Protein AF-A0A3N2NB18-F1 (afdb_monomer_lite)

Secondary structure (DSSP, 8-state):
------PPPHHHHHHHTTHHHHHHHHHS--HHHHHHHHTT-EETTEE-PPPHHHHHHHHHHHHHHHHHHHHHHHH--

pLDDT: mean 82.52, std 14.15, range [40.16, 96.44]

Radius of gyration: 15.01 Å; chains: 1; bounding box: 41×20×45 Å

Foldseek 3Di:
DPPDPDDQDPVRVCVVVPLQCLCCVQVVHGSVLSVQQVVQPADPNHGSHQDPVSVVSVVVSVVVVVVVVVVVVVVPD

Structure (mmCIF, N/CA/C/O backbone):
data_AF-A0A3N2NB18-F1
#
_entry.id   AF-A0A3N2NB18-F1
#
loop_
_atom_site.group_PDB
_atom_site.id
_atom_site.type_symbol
_atom_site.label_atom_id
_atom_site.label_alt_id
_atom_site.label_comp_id
_atom_site.label_asym_id
_atom_site.label_entity_id
_atom_site.label_seq_id
_atom_site.pdbx_PDB_ins_code
_atom_site.Cartn_x
_atom_site.Cartn_y
_atom_site.Cartn_z
_atom_site.occupancy
_atom_site.B_iso_or_equiv
_atom_site.auth_seq_id
_atom_site.auth_comp_id
_atom_site.auth_asym_id
_atom_site.auth_atom_id
_atom_site.pdbx_PDB_model_num
ATOM 1 N N . MET A 1 1 ? 27.804 0.290 -12.765 1.00 40.16 1 MET A N 1
ATOM 2 C CA . MET A 1 1 ? 27.605 1.171 -11.597 1.00 40.16 1 MET A CA 1
ATOM 3 C C . MET A 1 1 ? 26.199 0.901 -11.087 1.00 40.16 1 MET A C 1
ATOM 5 O O . MET A 1 1 ? 25.276 1.598 -11.469 1.00 40.16 1 MET A O 1
ATOM 9 N N . LEU A 1 2 ? 26.011 -0.183 -10.329 1.00 42.91 2 LEU A N 1
ATOM 10 C CA . LEU A 1 2 ? 24.750 -0.402 -9.622 1.00 42.91 2 LEU A CA 1
ATOM 11 C C . LEU A 1 2 ? 24.817 0.516 -8.405 1.00 42.91 2 LEU A C 1
ATOM 13 O O . LEU A 1 2 ? 25.553 0.245 -7.456 1.00 42.91 2 LEU A O 1
ATOM 17 N N . SER A 1 3 ? 24.197 1.688 -8.534 1.00 49.47 3 SER A N 1
ATOM 18 C CA . SER A 1 3 ? 24.066 2.664 -7.458 1.00 49.47 3 SER A CA 1
ATOM 19 C C . SER A 1 3 ? 23.540 1.966 -6.212 1.00 49.47 3 SER A C 1
ATOM 21 O O . SER A 1 3 ? 22.659 1.11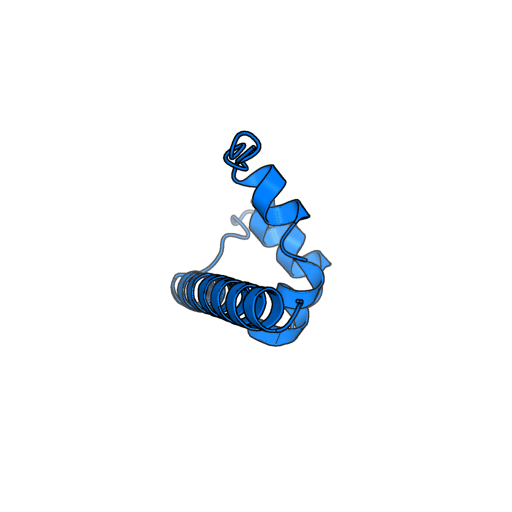3 -6.304 1.00 49.47 3 SER A O 1
ATOM 23 N N . GLN A 1 4 ? 24.116 2.312 -5.065 1.00 50.25 4 GLN A N 1
ATOM 24 C CA . GLN A 1 4 ? 23.769 1.725 -3.780 1.00 50.25 4 GLN A CA 1
ATOM 25 C C . GLN A 1 4 ? 22.253 1.684 -3.596 1.00 50.25 4 GLN A C 1
ATOM 27 O O . GLN A 1 4 ? 21.606 2.730 -3.579 1.00 50.25 4 GLN A O 1
ATOM 32 N N . ILE A 1 5 ? 21.699 0.479 -3.473 1.00 60.81 5 ILE A N 1
ATOM 33 C CA . ILE A 1 5 ? 20.300 0.296 -3.103 1.00 60.81 5 ILE A CA 1
ATOM 34 C C . ILE A 1 5 ? 20.176 0.817 -1.670 1.00 60.81 5 ILE A C 1
ATOM 36 O O . ILE A 1 5 ? 20.552 0.141 -0.712 1.0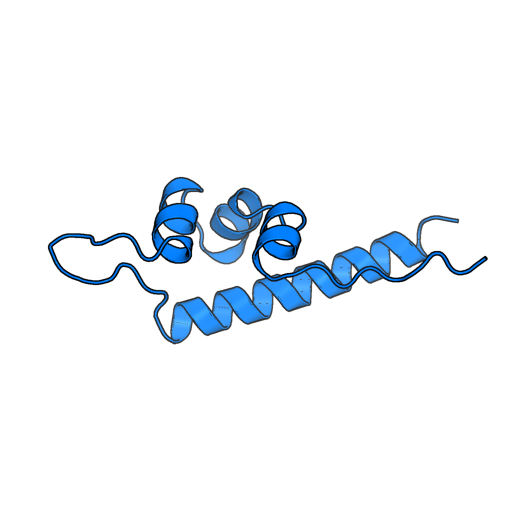0 60.81 5 ILE A O 1
ATOM 40 N N . GLN A 1 6 ? 19.720 2.059 -1.521 1.00 64.00 6 GLN A N 1
ATOM 41 C CA . GLN A 1 6 ? 19.289 2.569 -0.229 1.00 64.00 6 GLN A CA 1
ATOM 42 C C . GLN A 1 6 ? 17.948 1.921 0.086 1.00 64.00 6 GLN A C 1
ATOM 44 O O . GLN A 1 6 ? 16.950 2.159 -0.590 1.00 64.00 6 GLN A O 1
ATOM 49 N N . PHE A 1 7 ? 17.938 1.075 1.112 1.00 69.50 7 PHE A N 1
ATOM 50 C CA . PHE A 1 7 ? 16.698 0.543 1.652 1.00 69.50 7 PHE A CA 1
ATOM 51 C C . PHE A 1 7 ? 15.877 1.702 2.219 1.00 69.50 7 PHE A C 1
ATOM 53 O O . PHE A 1 7 ? 16.300 2.366 3.166 1.00 69.50 7 PHE A O 1
ATOM 60 N N . LEU A 1 8 ? 14.706 1.942 1.631 1.00 75.31 8 LEU A N 1
ATOM 61 C CA . LEU A 1 8 ? 13.740 2.890 2.170 1.00 75.31 8 LEU A CA 1
ATOM 62 C C . LEU A 1 8 ? 13.225 2.347 3.506 1.00 75.31 8 LEU A C 1
ATOM 64 O O . LEU A 1 8 ? 12.813 1.188 3.601 1.00 75.31 8 LEU A O 1
ATOM 68 N N . ASN A 1 9 ? 13.232 3.178 4.546 1.00 79.25 9 ASN A N 1
ATOM 69 C CA . ASN A 1 9 ? 12.511 2.841 5.769 1.00 79.25 9 ASN A CA 1
ATOM 70 C C . ASN A 1 9 ? 10.990 2.953 5.523 1.00 79.25 9 ASN A C 1
ATOM 72 O O . ASN A 1 9 ? 10.538 3.419 4.477 1.00 79.25 9 ASN A O 1
ATOM 76 N N . LYS A 1 10 ? 10.175 2.526 6.493 1.00 69.62 10 LYS A N 1
ATOM 77 C CA . LYS A 1 10 ? 8.707 2.535 6.367 1.00 69.62 10 LYS A CA 1
ATOM 78 C C . LYS A 1 10 ? 8.140 3.924 6.034 1.00 69.62 10 LYS A C 1
ATOM 80 O O . LYS A 1 10 ? 7.174 4.013 5.283 1.00 69.62 10 LYS A O 1
ATOM 85 N N . GLU A 1 11 ? 8.707 4.985 6.601 1.00 70.31 11 GLU A N 1
ATOM 86 C CA . GLU A 1 11 ? 8.239 6.358 6.389 1.00 70.31 11 GLU A CA 1
ATOM 87 C C . GLU A 1 11 ? 8.584 6.847 4.982 1.00 70.31 11 GLU A C 1
ATOM 89 O O . GLU A 1 11 ? 7.733 7.430 4.313 1.00 70.31 11 GLU A O 1
ATOM 94 N N . ASP A 1 12 ? 9.789 6.542 4.502 1.00 76.19 12 ASP A N 1
ATOM 95 C CA . ASP A 1 12 ? 10.226 6.866 3.145 1.00 76.19 12 ASP A CA 1
ATOM 96 C C . ASP A 1 12 ? 9.438 6.073 2.100 1.00 76.19 12 ASP A C 1
ATOM 98 O O . ASP A 1 12 ? 8.983 6.634 1.104 1.00 76.19 12 ASP A O 1
ATOM 102 N N . LEU A 1 13 ? 9.179 4.789 2.357 1.00 75.19 13 LEU A N 1
ATOM 103 C CA . LEU A 1 13 ? 8.375 3.951 1.473 1.00 75.19 13 LEU A CA 1
ATOM 104 C C . LEU A 1 13 ? 6.943 4.489 1.341 1.00 75.19 13 LEU A C 1
ATOM 106 O O . LEU A 1 13 ? 6.405 4.532 0.242 1.00 75.19 13 LEU A O 1
ATOM 110 N N . LEU A 1 14 ? 6.339 4.968 2.431 1.00 69.56 14 LEU A N 1
ATOM 111 C CA . LEU A 1 14 ? 5.009 5.591 2.402 1.00 69.56 14 LEU A CA 1
ATOM 112 C C . LEU A 1 14 ? 4.994 6.992 1.766 1.00 69.56 14 LEU A C 1
ATOM 114 O O . LEU A 1 14 ? 3.923 7.480 1.413 1.00 69.56 14 LEU A O 1
ATOM 118 N N . ARG A 1 15 ? 6.149 7.655 1.621 1.00 69.69 15 ARG A N 1
ATOM 119 C CA . ARG A 1 15 ? 6.275 8.887 0.821 1.00 69.69 15 ARG A CA 1
ATOM 120 C C . ARG A 1 15 ? 6.368 8.578 -0.668 1.00 69.69 15 ARG A C 1
ATOM 122 O O . ARG A 1 15 ? 5.809 9.321 -1.468 1.00 69.69 15 ARG A O 1
ATOM 129 N N . VAL A 1 16 ? 7.067 7.499 -1.024 1.00 76.62 16 VAL A N 1
ATOM 130 C CA . VAL A 1 16 ? 7.185 7.021 -2.409 1.00 76.62 16 VAL A CA 1
ATOM 131 C C . VAL A 1 16 ? 5.849 6.470 -2.899 1.00 76.62 16 VAL A C 1
ATOM 133 O O . VAL A 1 16 ? 5.380 6.817 -3.981 1.00 76.62 16 VAL A O 1
ATOM 136 N N . VAL A 1 17 ? 5.197 5.647 -2.082 1.00 78.56 17 VAL A N 1
ATOM 137 C CA . VAL A 1 17 ? 3.897 5.073 -2.405 1.00 78.56 17 VAL A CA 1
ATOM 138 C C . VAL A 1 17 ? 2.813 6.086 -2.044 1.00 78.56 17 VAL A C 1
ATOM 140 O O . VAL A 1 17 ? 2.525 6.314 -0.874 1.00 78.56 17 VAL A O 1
ATOM 143 N N . ASN A 1 18 ? 2.197 6.710 -3.049 1.00 84.25 18 ASN A N 1
ATOM 144 C CA . ASN A 1 18 ? 1.186 7.750 -2.856 1.00 84.25 18 ASN A CA 1
ATOM 145 C C . ASN A 1 18 ? -0.004 7.250 -2.002 1.00 84.25 18 ASN A C 1
ATOM 147 O O . ASN A 1 18 ? -0.945 6.630 -2.501 1.00 84.25 18 ASN A O 1
ATOM 151 N N . GLY A 1 19 ? -0.001 7.578 -0.706 1.00 85.75 19 GLY A N 1
ATOM 152 C CA . GLY A 1 19 ? -1.051 7.162 0.228 1.00 85.75 19 GLY A CA 1
ATOM 153 C C . GLY A 1 19 ? -2.446 7.708 -0.107 1.00 85.75 19 GLY A C 1
ATOM 154 O O . GLY A 1 19 ? -3.444 7.070 0.222 1.00 85.75 19 GLY A O 1
ATOM 155 N N . THR A 1 20 ? -2.543 8.848 -0.805 1.00 89.50 20 THR A N 1
ATOM 156 C CA . THR A 1 20 ? -3.831 9.360 -1.315 1.00 89.50 20 THR A CA 1
ATOM 157 C C . THR A 1 20 ? -4.398 8.428 -2.374 1.00 89.50 20 THR A C 1
ATOM 159 O O . THR A 1 20 ? -5.579 8.088 -2.315 1.00 89.50 20 THR A O 1
ATOM 162 N N . TYR A 1 21 ? -3.552 7.988 -3.306 1.00 91.62 21 TYR A N 1
ATOM 163 C CA . TYR A 1 21 ? -3.949 7.033 -4.331 1.00 91.62 21 TYR A CA 1
ATOM 164 C C . TYR A 1 21 ? -4.397 5.714 -3.701 1.00 91.62 21 TYR A C 1
ATOM 166 O O . TYR A 1 21 ? -5.471 5.222 -4.030 1.00 91.62 21 TYR A O 1
ATOM 174 N N . ILE A 1 22 ? -3.650 5.191 -2.719 1.00 92.69 22 ILE A N 1
ATOM 175 C CA . ILE A 1 22 ? -4.061 3.974 -2.005 1.00 92.69 22 ILE A CA 1
ATOM 176 C C . ILE A 1 22 ? -5.453 4.145 -1.385 1.00 92.69 22 ILE A C 1
ATOM 178 O O . ILE A 1 22 ? -6.330 3.300 -1.573 1.00 92.69 22 ILE A O 1
ATOM 182 N N . ALA A 1 23 ? -5.669 5.245 -0.659 1.00 93.69 23 ALA A N 1
ATOM 183 C CA . ALA A 1 23 ? -6.933 5.515 0.015 1.00 93.69 23 ALA A CA 1
ATOM 184 C C . ALA A 1 23 ? -8.119 5.524 -0.959 1.00 93.69 23 ALA A C 1
ATOM 186 O O . ALA A 1 23 ? -9.158 4.928 -0.676 1.00 93.69 23 ALA A O 1
ATOM 187 N N . GLN A 1 24 ? -7.958 6.174 -2.110 1.00 94.88 24 GLN A N 1
ATOM 188 C CA . GLN A 1 24 ? -9.024 6.326 -3.094 1.00 94.88 24 GLN A CA 1
ATOM 189 C C . GLN A 1 24 ? -9.247 5.039 -3.895 1.00 94.88 24 GLN A C 1
ATOM 191 O O . GLN A 1 24 ? -10.384 4.581 -3.987 1.00 94.88 24 GLN A O 1
ATOM 196 N N . SER A 1 25 ? -8.177 4.429 -4.405 1.00 94.69 25 SER A N 1
ATOM 197 C CA . SER A 1 25 ? -8.250 3.321 -5.364 1.00 94.69 25 SER A CA 1
ATOM 198 C C . SER A 1 25 ? -8.505 1.962 -4.714 1.00 94.69 25 SER A C 1
ATOM 200 O O . SER A 1 25 ? -9.193 1.135 -5.301 1.00 94.69 25 SER A O 1
ATOM 202 N N . PHE A 1 26 ? -8.001 1.727 -3.497 1.00 95.19 26 PHE A N 1
ATOM 203 C CA . PHE A 1 26 ? -8.125 0.421 -2.830 1.00 95.19 26 PHE A CA 1
ATOM 204 C C . PHE A 1 26 ? -9.130 0.421 -1.677 1.00 95.19 26 PHE A C 1
ATOM 206 O O . PHE A 1 26 ? -9.721 -0.613 -1.377 1.00 95.19 26 PHE A O 1
ATOM 213 N N . PHE A 1 27 ? -9.359 1.572 -1.035 1.00 94.12 27 PHE A N 1
ATOM 214 C CA . PHE A 1 27 ? -10.282 1.673 0.104 1.00 94.12 27 PHE A CA 1
ATOM 215 C C . PHE A 1 27 ? -11.566 2.458 -0.200 1.00 94.12 27 PHE A C 1
ATOM 217 O O . PHE A 1 27 ? -12.524 2.374 0.575 1.00 94.12 27 PHE A O 1
ATOM 224 N N . GLY A 1 28 ? -11.608 3.245 -1.283 1.00 96.00 28 GLY A N 1
ATOM 225 C CA . GLY A 1 28 ? -12.718 4.163 -1.558 1.00 96.00 28 GLY A CA 1
ATOM 226 C C . GLY A 1 28 ? -12.888 5.230 -0.466 1.00 96.00 28 GLY A C 1
ATOM 227 O O . GLY A 1 28 ? -14.013 5.588 -0.106 1.00 96.00 28 GLY A O 1
ATOM 228 N N . LYS A 1 29 ? -11.782 5.685 0.136 1.00 95.19 29 LYS A N 1
ATOM 229 C CA . LYS A 1 29 ? -11.736 6.643 1.254 1.00 95.19 29 LYS A CA 1
ATOM 230 C C . LYS A 1 29 ? -10.891 7.872 0.915 1.00 95.19 29 LYS A C 1
ATOM 232 O O . LYS A 1 29 ? -10.159 7.912 -0.067 1.00 95.19 29 LYS A O 1
ATOM 237 N N . SER A 1 30 ? -10.998 8.898 1.757 1.00 93.62 30 SER A N 1
ATOM 238 C CA . SER A 1 30 ? -10.205 10.122 1.627 1.00 93.62 30 SER A CA 1
ATOM 239 C C . SER A 1 30 ? -8.752 9.922 2.069 1.00 93.62 30 SER A C 1
ATOM 241 O O . SER A 1 30 ? -8.459 9.108 2.946 1.00 93.62 30 SER A O 1
ATOM 243 N N . SER A 1 31 ? -7.843 10.761 1.568 1.00 89.81 31 SER A N 1
ATOM 244 C CA . SER A 1 31 ? -6.455 10.822 2.052 1.00 89.81 31 SER A CA 1
ATOM 245 C C . SER A 1 31 ? -6.379 11.067 3.557 1.00 89.81 31 SER A C 1
ATOM 247 O O . SER A 1 31 ? -5.579 10.456 4.255 1.00 89.81 31 SER A O 1
ATOM 249 N N . SER A 1 32 ? -7.258 11.929 4.082 1.00 89.12 32 SER A N 1
ATOM 250 C CA . SER A 1 32 ? -7.318 12.234 5.514 1.00 89.12 32 SER A CA 1
ATOM 251 C C . SER A 1 32 ? -7.659 11.012 6.369 1.00 89.12 32 SER A C 1
ATOM 253 O O . SER A 1 32 ? -7.128 10.886 7.470 1.00 89.12 32 SER A O 1
ATOM 255 N N . TRP A 1 33 ? -8.496 10.097 5.869 1.00 90.56 33 TRP A N 1
ATOM 256 C CA . TRP A 1 33 ? -8.782 8.825 6.533 1.00 90.56 33 TRP A CA 1
ATOM 257 C C . TRP A 1 33 ? -7.527 7.949 6.607 1.00 90.56 33 TRP A C 1
ATOM 259 O O . TRP A 1 33 ? -7.221 7.404 7.666 1.00 90.56 33 TRP A O 1
ATOM 269 N N . PHE A 1 34 ? -6.756 7.879 5.521 1.00 89.12 34 PHE A N 1
ATOM 270 C CA . PHE A 1 34 ? -5.529 7.085 5.471 1.00 89.12 34 PHE A CA 1
ATOM 271 C C . PHE A 1 34 ? -4.428 7.661 6.371 1.00 89.12 34 PHE A C 1
ATOM 273 O O . PHE A 1 34 ? -3.801 6.923 7.126 1.00 89.12 34 PHE A O 1
ATOM 280 N N . CYS A 1 35 ? -4.259 8.987 6.395 1.00 85.81 35 CYS A N 1
ATOM 281 C CA . CYS A 1 35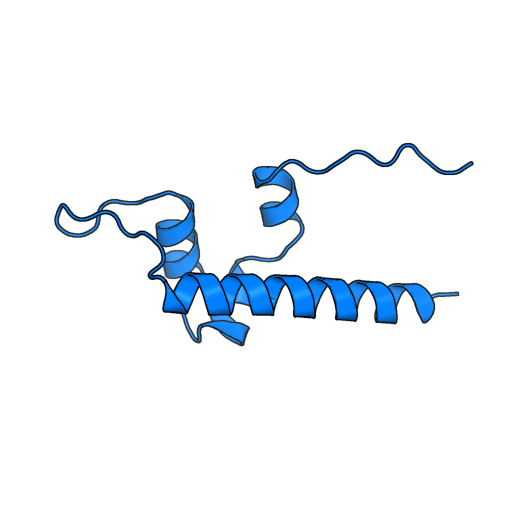 ? -3.327 9.650 7.312 1.00 85.81 35 CYS A CA 1
ATOM 282 C C . CYS A 1 35 ? -3.696 9.412 8.786 1.00 85.81 35 CYS A C 1
ATOM 284 O O . CYS A 1 35 ? -2.814 9.177 9.607 1.00 85.81 35 CYS A O 1
ATOM 286 N N . GLN A 1 36 ? -4.991 9.430 9.131 1.00 86.06 36 GLN A N 1
ATOM 287 C CA . GLN A 1 36 ? -5.447 9.105 10.490 1.00 86.06 36 GLN A CA 1
ATOM 288 C C . GLN A 1 36 ? -5.073 7.672 10.883 1.00 86.06 36 GLN A C 1
ATOM 290 O O . GLN A 1 36 ? -4.672 7.450 12.026 1.00 86.06 36 GLN A O 1
ATOM 295 N N . LYS A 1 37 ? -5.185 6.729 9.939 1.00 86.62 37 LYS A N 1
ATOM 296 C CA . LYS A 1 37 ? -4.834 5.319 10.137 1.00 86.62 37 LYS A CA 1
ATOM 297 C C . LYS A 1 37 ? -3.332 5.112 10.322 1.00 86.62 37 LYS A C 1
ATOM 299 O O . LYS A 1 37 ? -2.923 4.394 11.225 1.00 86.62 37 LYS A O 1
ATOM 304 N N . LEU A 1 38 ? -2.506 5.773 9.510 1.00 81.00 38 LEU A N 1
ATOM 305 C CA . LEU A 1 38 ? -1.045 5.675 9.599 1.00 81.00 38 LEU A CA 1
ATOM 306 C C . LEU A 1 38 ? -0.474 6.295 10.878 1.00 81.00 38 LEU A C 1
ATOM 308 O O . LEU A 1 38 ? 0.447 5.739 11.471 1.00 81.00 38 LEU A O 1
ATOM 312 N N . ASN A 1 39 ? -1.031 7.427 11.309 1.00 77.38 39 ASN A N 1
ATOM 313 C CA . ASN A 1 39 ? -0.535 8.174 12.464 1.00 77.38 39 ASN A CA 1
ATOM 314 C C . ASN A 1 39 ? -1.106 7.670 13.801 1.00 77.38 39 ASN A C 1
ATOM 316 O O . ASN A 1 39 ? -0.938 8.342 14.817 1.00 77.38 39 ASN A O 1
ATOM 320 N N . ASN A 1 40 ? -1.816 6.532 13.811 1.00 66.50 40 ASN A N 1
ATOM 321 C CA . ASN A 1 40 ? -2.507 5.985 14.984 1.00 66.50 40 ASN A CA 1
ATOM 322 C C . ASN A 1 40 ? -3.360 7.041 15.718 1.00 66.50 40 ASN A C 1
ATOM 324 O O . ASN A 1 40 ? -3.376 7.107 16.948 1.00 66.50 40 ASN A O 1
ATOM 328 N N . HIS A 1 41 ? -4.059 7.905 14.969 1.00 67.31 41 HIS A N 1
ATOM 329 C CA . HIS A 1 41 ? -4.888 8.948 15.572 1.00 67.31 41 HIS A CA 1
ATOM 330 C C . HIS A 1 41 ? -5.980 8.334 16.457 1.00 67.31 41 HIS A C 1
ATOM 332 O O . HIS A 1 41 ? -6.584 7.320 16.119 1.00 67.31 41 HIS A O 1
ATOM 338 N N . MET A 1 42 ? -6.294 8.991 17.571 1.00 63.41 42 MET A N 1
ATOM 339 C CA . MET A 1 42 ? -7.385 8.578 18.453 1.00 63.41 42 MET A CA 1
ATOM 340 C C . MET A 1 42 ? -8.705 9.176 17.958 1.00 63.41 42 MET A C 1
ATOM 342 O O . MET A 1 42 ? -8.844 10.396 17.882 1.00 63.41 42 MET A O 1
ATOM 346 N N . LYS A 1 43 ? -9.704 8.337 17.659 1.00 59.19 43 LYS A N 1
ATOM 347 C CA . LYS A 1 43 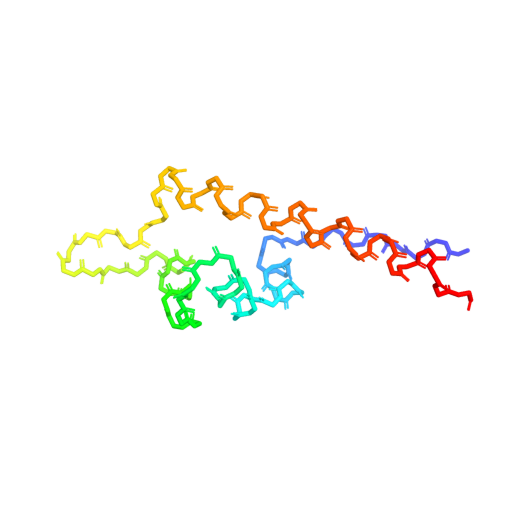? -11.072 8.783 17.347 1.00 59.19 43 LYS A CA 1
ATOM 348 C C . LYS A 1 43 ? -12.018 8.275 18.433 1.00 59.19 43 LYS A C 1
ATOM 350 O O . LYS A 1 43 ? -12.160 7.071 18.619 1.00 59.19 43 LYS A O 1
ATOM 355 N N . ASN A 1 44 ? -12.648 9.191 19.173 1.00 60.94 44 ASN A N 1
ATOM 356 C CA . ASN A 1 44 ? -13.521 8.886 20.321 1.00 60.94 44 ASN A CA 1
ATOM 357 C C . ASN A 1 44 ? -12.872 7.951 21.364 1.00 60.94 44 ASN A C 1
ATOM 359 O O . ASN A 1 44 ? -13.499 7.005 21.837 1.00 60.94 44 ASN A O 1
ATOM 363 N N . GLY A 1 45 ? -11.596 8.182 21.689 1.00 64.12 45 GLY A N 1
ATOM 364 C CA . GLY A 1 45 ? -10.866 7.388 22.684 1.00 64.12 45 GLY A CA 1
ATOM 365 C C . GLY A 1 45 ? -10.455 5.984 22.225 1.00 64.12 45 GLY A C 1
ATOM 366 O O . GLY A 1 45 ? -9.896 5.241 23.026 1.00 64.12 45 GLY A O 1
ATOM 367 N N . LYS A 1 46 ? -10.691 5.617 20.958 1.00 64.56 46 LYS A N 1
ATOM 368 C CA . LYS A 1 46 ? -10.219 4.358 20.367 1.00 64.56 46 LYS A CA 1
ATOM 369 C C . LYS A 1 46 ? -9.100 4.623 19.351 1.00 64.56 46 LYS A C 1
ATOM 371 O O . LYS A 1 46 ? -9.213 5.602 18.601 1.00 64.56 46 LYS A O 1
ATOM 376 N N . PRO A 1 47 ? -8.067 3.765 19.284 1.00 65.62 47 PRO A N 1
ATOM 377 C CA . PRO A 1 47 ? -7.066 3.830 18.226 1.00 65.62 47 PRO A CA 1
ATOM 378 C C . PRO A 1 47 ? -7.748 3.712 16.861 1.00 65.62 47 PRO A C 1
ATOM 380 O O . PRO A 1 47 ? -8.527 2.784 16.626 1.00 65.62 47 PRO A O 1
ATOM 383 N N . CYS A 1 48 ? -7.486 4.650 15.952 1.00 74.69 48 CYS A N 1
ATOM 384 C CA . CYS A 1 48 ? -7.887 4.540 14.552 1.00 74.69 48 CYS A CA 1
ATOM 385 C C . CYS A 1 48 ? -6.886 3.637 13.826 1.00 74.69 48 CYS A C 1
ATOM 387 O O . CYS A 1 48 ? -6.213 4.065 12.902 1.00 74.69 48 CYS A O 1
ATOM 389 N N . GLU A 1 49 ? -6.744 2.396 14.277 1.00 82.06 49 GLU A N 1
ATOM 390 C CA . GLU A 1 49 ? -5.871 1.409 13.645 1.00 82.06 49 GLU A CA 1
ATOM 391 C C . GLU A 1 49 ? -6.577 0.752 12.459 1.00 82.06 49 GLU A C 1
ATOM 393 O O . GLU A 1 49 ? -7.812 0.756 12.367 1.00 82.06 49 GLU A O 1
ATOM 398 N N . PHE A 1 50 ? -5.802 0.187 11.537 1.00 87.00 50 PHE A N 1
ATOM 399 C CA . PHE A 1 50 ? -6.354 -0.667 10.494 1.00 87.00 50 PHE A CA 1
ATOM 400 C C . PHE A 1 50 ? -6.979 -1.929 11.109 1.00 87.00 50 PHE A C 1
ATOM 402 O O . PHE A 1 50 ? -6.374 -2.582 11.961 1.00 87.00 50 PHE A O 1
ATOM 409 N N . THR A 1 51 ? -8.179 -2.306 10.665 1.00 90.75 51 THR A N 1
ATOM 410 C CA . THR A 1 51 ? -8.743 -3.624 10.995 1.00 90.75 51 THR A CA 1
ATOM 411 C C . THR A 1 51 ? -7.954 -4.734 10.296 1.00 90.75 51 THR A C 1
ATOM 413 O O . THR A 1 51 ? -7.148 -4.480 9.401 1.00 90.75 51 THR A O 1
ATOM 416 N N . LYS A 1 52 ? -8.196 -5.998 10.662 1.00 91.38 52 LYS A N 1
ATOM 417 C CA . LYS A 1 52 ? -7.542 -7.141 10.001 1.00 91.38 52 LYS A CA 1
ATOM 418 C C . LYS A 1 52 ? -7.845 -7.185 8.503 1.00 91.38 52 LYS A C 1
ATOM 420 O O . LYS A 1 52 ? -6.970 -7.504 7.706 1.00 91.38 52 LYS A O 1
ATOM 425 N N . GLU A 1 53 ? -9.073 -6.861 8.130 1.00 94.25 53 GLU A N 1
ATOM 426 C CA . GLU A 1 53 ? -9.530 -6.790 6.747 1.00 94.25 53 GLU A CA 1
ATOM 427 C C . GLU A 1 53 ? -8.862 -5.618 6.026 1.00 94.25 53 GLU A C 1
ATOM 429 O O . GLU A 1 53 ? -8.320 -5.805 4.942 1.00 94.25 53 GLU A O 1
ATOM 434 N N . GLU A 1 54 ? -8.808 -4.438 6.648 1.00 93.12 54 GLU A N 1
ATOM 435 C CA . GLU A 1 54 ? -8.135 -3.277 6.059 1.00 93.12 54 GLU A CA 1
ATOM 436 C C . GLU A 1 54 ? -6.621 -3.509 5.895 1.00 93.12 54 GLU A C 1
ATOM 438 O O . GLU A 1 54 ? -6.041 -3.089 4.898 1.00 93.12 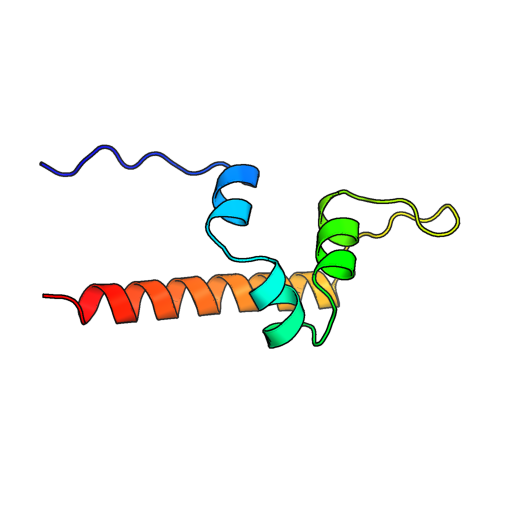54 GLU A O 1
ATOM 443 N N . MET A 1 55 ? -5.984 -4.234 6.819 1.00 91.88 55 MET A N 1
ATOM 444 C CA . MET A 1 55 ? -4.582 -4.647 6.693 1.00 91.88 55 MET A CA 1
ATOM 445 C C . MET A 1 55 ? -4.357 -5.602 5.517 1.00 91.88 55 MET A C 1
ATOM 447 O O . MET A 1 55 ? -3.317 -5.519 4.864 1.00 91.88 55 MET A O 1
ATOM 451 N N . ARG A 1 56 ? -5.310 -6.500 5.228 1.00 95.81 56 ARG A N 1
ATOM 452 C CA . ARG A 1 56 ? -5.246 -7.364 4.036 1.00 95.81 56 ARG A CA 1
ATOM 453 C C . ARG A 1 56 ? -5.336 -6.531 2.762 1.00 95.81 56 ARG A C 1
ATOM 455 O O . ARG A 1 56 ? -4.474 -6.671 1.907 1.00 95.81 56 ARG A O 1
ATOM 462 N N . VAL A 1 57 ? -6.288 -5.599 2.694 1.00 95.69 57 VAL A N 1
ATOM 463 C CA . VAL A 1 57 ? -6.421 -4.683 1.548 1.00 95.69 57 VAL A CA 1
ATOM 464 C C . VAL A 1 57 ? -5.157 -3.841 1.360 1.00 95.69 57 VAL A C 1
ATOM 466 O O . VAL A 1 57 ? -4.682 -3.698 0.239 1.00 95.69 57 VAL A O 1
ATOM 469 N N . LEU A 1 58 ? -4.561 -3.327 2.443 1.00 92.50 58 LEU A N 1
ATOM 470 C CA . LEU A 1 58 ? -3.315 -2.561 2.362 1.00 92.50 58 LEU A CA 1
ATOM 471 C C . LEU A 1 58 ? -2.158 -3.413 1.828 1.00 92.50 58 LEU A C 1
ATOM 473 O O . LEU A 1 58 ? -1.383 -2.946 0.999 1.00 92.50 58 LEU A O 1
ATOM 477 N N . LYS A 1 59 ? -2.041 -4.660 2.296 1.00 93.62 59 LYS A N 1
ATOM 478 C CA . LYS A 1 59 ? -1.034 -5.608 1.812 1.00 93.62 59 LYS A CA 1
ATOM 479 C C . LYS A 1 59 ? -1.196 -5.853 0.308 1.00 93.62 59 LYS A C 1
ATOM 481 O O . LYS A 1 59 ? -0.215 -5.744 -0.421 1.00 93.62 59 LYS A O 1
ATOM 486 N N . ASP A 1 60 ? -2.410 -6.145 -0.144 1.00 95.50 60 ASP A N 1
ATOM 487 C CA . ASP A 1 60 ? -2.691 -6.436 -1.554 1.00 95.50 60 ASP A CA 1
ATOM 488 C C . ASP A 1 60 ? -2.456 -5.200 -2.439 1.00 95.50 60 ASP A C 1
ATOM 490 O O . ASP A 1 60 ? -1.887 -5.312 -3.526 1.00 95.50 60 ASP A O 1
ATOM 494 N N . ALA A 1 61 ? -2.788 -4.003 -1.940 1.00 93.62 61 ALA A N 1
ATOM 495 C CA . ALA A 1 61 ? -2.498 -2.741 -2.616 1.00 93.62 61 ALA A CA 1
ATOM 496 C C . ALA A 1 61 ? -0.996 -2.528 -2.835 1.00 93.62 61 ALA A C 1
ATOM 498 O O . ALA A 1 61 ? -0.575 -2.160 -3.929 1.00 93.62 61 ALA A O 1
ATOM 499 N N . LEU A 1 62 ? -0.178 -2.790 -1.812 1.00 92.50 62 LEU A N 1
ATOM 500 C CA . LEU A 1 62 ? 1.276 -2.650 -1.906 1.00 92.50 62 LEU A CA 1
ATOM 501 C C . LEU A 1 62 ? 1.889 -3.653 -2.889 1.00 92.50 62 LEU A C 1
ATOM 503 O O . LEU A 1 62 ? 2.756 -3.267 -3.666 1.00 92.50 62 LEU A O 1
ATOM 507 N N . TYR A 1 63 ? 1.427 -4.909 -2.895 1.00 95.00 63 TYR A N 1
ATOM 508 C CA . TYR A 1 63 ? 1.882 -5.896 -3.882 1.00 95.00 63 TYR A CA 1
ATOM 509 C C . TYR A 1 63 ? 1.490 -5.520 -5.306 1.00 95.00 63 TYR A C 1
ATOM 511 O O . TYR A 1 63 ? 2.309 -5.657 -6.207 1.00 95.00 63 TYR A O 1
ATOM 519 N N . THR A 1 64 ? 0.271 -5.011 -5.495 1.00 94.69 64 THR A N 1
ATOM 520 C CA . THR A 1 64 ? -0.188 -4.536 -6.805 1.00 94.69 64 THR A CA 1
ATOM 521 C C . THR A 1 64 ? 0.711 -3.405 -7.297 1.00 94.69 64 THR A C 1
ATOM 523 O O . THR A 1 64 ? 1.256 -3.487 -8.384 1.00 94.69 64 THR A O 1
ATOM 526 N N . ILE A 1 65 ? 0.950 -2.384 -6.468 1.00 92.19 65 ILE A N 1
ATOM 527 C CA . ILE A 1 65 ? 1.807 -1.251 -6.844 1.00 92.19 65 ILE A CA 1
ATOM 528 C C . ILE A 1 65 ? 3.238 -1.706 -7.155 1.00 92.19 65 ILE A C 1
ATOM 530 O O . ILE A 1 65 ? 3.841 -1.186 -8.085 1.00 92.19 65 ILE A O 1
ATOM 534 N N . ALA A 1 66 ? 3.784 -2.663 -6.401 1.00 92.00 66 ALA A N 1
ATOM 535 C CA . ALA A 1 66 ? 5.115 -3.197 -6.673 1.00 92.00 66 ALA A CA 1
ATOM 536 C C . ALA A 1 66 ? 5.192 -3.880 -8.047 1.00 92.00 66 ALA A C 1
ATOM 538 O O . ALA A 1 66 ? 6.132 -3.615 -8.788 1.00 92.00 66 ALA A O 1
ATOM 539 N N . PHE A 1 67 ? 4.192 -4.697 -8.388 1.00 94.31 67 PHE A N 1
ATOM 540 C CA . PHE A 1 67 ? 4.108 -5.369 -9.683 1.00 94.31 67 PHE A CA 1
ATOM 541 C C . PHE A 1 67 ? 3.990 -4.371 -10.845 1.00 94.31 67 PHE A C 1
ATOM 543 O O . PHE A 1 67 ? 4.756 -4.448 -11.794 1.00 94.31 67 PHE A O 1
ATOM 550 N N . GLU A 1 68 ? 3.096 -3.384 -10.739 1.00 93.88 68 GLU A N 1
ATOM 551 C CA . GLU A 1 68 ? 2.902 -2.365 -11.785 1.00 93.88 68 GLU A CA 1
ATOM 552 C C . GLU A 1 68 ? 4.147 -1.481 -11.982 1.00 93.88 68 GLU A C 1
ATOM 554 O O . GLU A 1 68 ? 4.433 -1.029 -13.087 1.00 93.88 68 GLU A O 1
ATOM 559 N N . LEU A 1 69 ? 4.902 -1.213 -10.909 1.00 91.69 69 LEU A N 1
ATOM 560 C CA . LEU A 1 69 ? 6.166 -0.478 -11.001 1.00 91.69 69 LEU A CA 1
ATOM 561 C C . LEU A 1 69 ? 7.262 -1.291 -11.696 1.00 91.69 69 LEU A C 1
ATOM 563 O O . LEU A 1 69 ? 8.073 -0.702 -12.404 1.00 91.69 69 LEU A O 1
ATOM 567 N N . GLU A 1 70 ? 7.313 -2.603 -11.458 1.00 93.38 70 GLU A N 1
ATOM 568 C CA . GLU A 1 70 ? 8.245 -3.518 -12.125 1.00 93.38 70 GLU A CA 1
ATOM 569 C C . GLU A 1 70 ? 7.926 -3.617 -13.620 1.00 93.38 70 GLU A C 1
ATOM 571 O O . GLU A 1 70 ? 8.809 -3.381 -14.438 1.00 93.38 70 GLU A O 1
ATOM 576 N N . ASP A 1 71 ? 6.654 -3.830 -13.965 1.00 95.44 71 ASP A N 1
ATOM 577 C CA . ASP A 1 71 ? 6.178 -3.899 -15.352 1.00 95.44 71 ASP A CA 1
ATOM 578 C C . ASP A 1 71 ? 6.504 -2.607 -16.124 1.00 95.44 71 ASP A C 1
ATOM 580 O O . ASP A 1 71 ? 7.141 -2.640 -17.176 1.00 95.44 71 ASP A O 1
ATOM 584 N N . LEU A 1 72 ? 6.202 -1.439 -15.542 1.00 94.56 72 LEU A N 1
ATOM 585 C CA . LEU A 1 72 ? 6.554 -0.145 -16.135 1.00 94.56 72 LEU A CA 1
ATOM 586 C C . LEU A 1 72 ? 8.071 0.048 -16.288 1.00 94.56 72 LEU A C 1
ATOM 588 O O . LEU A 1 72 ? 8.520 0.665 -17.252 1.00 94.56 72 LEU A O 1
ATOM 592 N N . ALA A 1 73 ? 8.873 -0.415 -15.328 1.00 94.25 73 ALA A N 1
ATOM 593 C CA . ALA A 1 73 ? 10.325 -0.299 -15.418 1.00 94.25 73 ALA A CA 1
ATOM 594 C C . ALA A 1 73 ? 10.889 -1.143 -16.570 1.00 94.25 73 ALA A C 1
ATOM 596 O O . ALA A 1 73 ? 11.803 -0.681 -17.251 1.00 94.25 73 ALA A O 1
ATOM 597 N N . ASP A 1 74 ? 10.322 -2.325 -16.813 1.00 94.62 74 ASP A N 1
ATOM 598 C CA . ASP A 1 74 ? 10.699 -3.201 -17.924 1.00 94.62 74 ASP A CA 1
ATOM 599 C C . ASP A 1 74 ? 10.287 -2.627 -19.296 1.00 94.62 74 ASP A C 1
ATOM 601 O O . ASP A 1 74 ? 10.965 -2.870 -20.299 1.00 94.62 74 ASP A O 1
ATOM 605 N N . GLU A 1 75 ? 9.215 -1.827 -19.359 1.00 96.44 75 GLU A N 1
ATOM 606 C CA . GLU A 1 75 ? 8.783 -1.132 -20.582 1.00 96.44 75 GLU A CA 1
ATOM 607 C C . GLU A 1 75 ? 9.694 0.044 -20.983 1.00 96.44 75 GLU A C 1
ATOM 609 O O . GLU A 1 75 ? 9.799 0.383 -22.168 1.00 96.44 75 GLU A O 1
ATOM 614 N N . LEU A 1 76 ? 10.345 0.696 -20.016 1.00 92.56 76 LEU A N 1
ATOM 615 C CA . LEU A 1 76 ? 11.176 1.880 -20.243 1.00 92.56 76 LEU A CA 1
ATOM 616 C C . LEU A 1 76 ? 12.609 1.474 -20.652 1.00 92.56 76 LEU A C 1
ATOM 618 O O . LEU A 1 76 ? 13.430 1.132 -19.805 1.00 92.56 76 LEU A O 1
ATOM 622 N N . GLN A 1 77 ? 12.910 1.536 -21.958 1.00 68.75 77 GLN A N 1
ATOM 623 C CA . GLN A 1 77 ? 14.237 1.251 -22.548 1.00 68.75 77 GLN A CA 1
ATOM 624 C C . GLN A 1 77 ? 15.271 2.373 -22.374 1.00 68.75 77 GLN A C 1
ATOM 626 O O . GLN A 1 77 ? 14.908 3.559 -22.560 1.00 68.75 77 GLN A O 1
#

Sequence (77 aa):
MLSQIQFLNKEDLLRVVNGTYIAQSFFGKSSSWFCQKLNNHMKNGKPCEFTKEEMRVLKDALYTIAFELEDLADELQ

=== Feature glossary ===
The record interleaves many kinds of information about one protein. Here is each kind framed as the question it answers.

Q: What does the local fold look like, residue by residue?
A: A 3Di character summarizes, for each residue, the relative orientation of the Cα frame of its nearest spatial neighbor. Because it encodes fold topology rather than chemistry, 3Di alignments detect remote structural similarity that sequence alignment misses.

Q: Which residues are in helices, strands, or loops?
A: Secondary structure is the local, repeating backbone conformation. DSSP classifies it into eight states by reading the hydrogen-bond network: three helix types (H, G, I), two β types (E, B), two non-regular types (T, S), and unstructured coil (-).

Q: How big and how compact is the whole molecule?
A: Three whole-structure scalars: the radius of gyration (RMS distance of Cα from centroid, in Å), the count of Cα–Cα contacts (pairs closer than 8 Å and separated by more than four residues in sequence — i.e. tertiary, not local, contacts), and the bounding-box dimensions. Together they distinguish compact globular folds from extended fibres or disordered chains.

Q: How co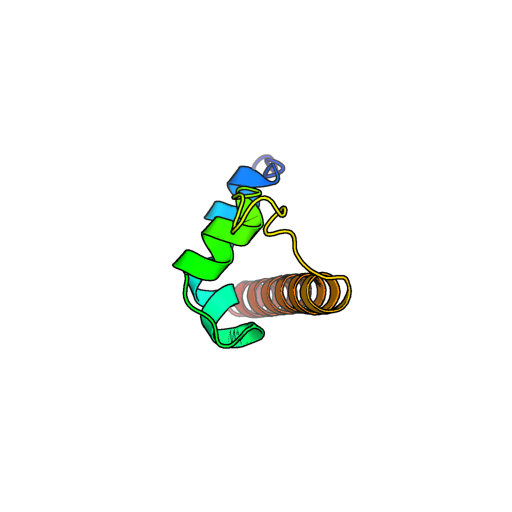nfident is the AlphaFold model at each residue?
A: For AlphaFold models, the B-factor field carries pLDDT — the model's own estimate of local accuracy on a 0–100 scale. Regions with pLDDT<50 should be treated as essentially unmodeled; they often correspond to intrinsically disordered segments.

Q: What family and function is it annotated with?
A: Functional annotations link the protein to curated databases. InterPro entries identify conserved domains and families by matching the sequence against member-database signatures (Pfam, PROSITE, CDD, …). Gene Ontology (GO) terms describe molecular function, biological process, and cellular component in a controlled vocabulary. CATH places the structure in a hierarchical fold classification (Class/Architecture/Topology/Homologous-superfamily). The organism is the source species.

Q: What known structures does this most resemble?
A: Nearest PDB neighbors are the top structural matches found by Foldseek when searching this structure against the entire Protein Data Bank. Each hit reports a TM-score (0 to 1; >0.5 almost always implies the same fold) and an E-value. These are *structural* homologs — they may share no detectable sequence similarity.

Q: Which residues are buried vs exposed?
A: Solvent-accessible surface area (SASA) is the area in Å² traced out by the centre of a 1.4 Å probe sphere (a water molecule) rolled over the protein's van der Waals surface (Shrake–Rupley / Lee–Richards construction). Buried residues have near-zero SASA; fully exposed residues can exceed 200 Å². The total SASA scales roughly with the number of surface residues.

Q: What are the backbone torsion angles?
A: φ (phi) and ψ (psi) are the two rotatable backbone dihedrals per residue: φ is the C(i-1)–N–Cα–C torsion, ψ is the N–Cα–C–N(i+1) torsion, both in degrees on (−180°, 180°]. α-helical residues cluster near (−60°, −45°); β-strand residues near (−120°, +130°). A Ramachandran plot is simply a scatter of (φ, ψ) for every residue.

Q: Are the domains correctly placed relative to each other?
A: Predicted aligned error is AlphaFold's pairwise confidence. Unlike pLDDT (per-residue), PAE is per-residue-pair and captures whether two parts of the structure are correctly placed relative to each other. Units are ångströms of expected positional error.

Q: What if only a Cα trace is available?
A: P-SEA three-state annotation labels each residue as helix, strand, or coil based purely on the geometry of the Cα trace. It serves as a fallback when the full backbone (and thus DSSP) is unavailable.

Q: What is the amino-acid chain?
A: This is the polypeptide sequence — one letter per residue, N-terminus first. Length ranges from a few dozen residues for small domains to over a thousand for large multi-domain proteins.

Q: What do the rendered images show?
A: The six renders are orthographic views along the three Cartesian axes in both directions. Representation (cartoon, sticks, or surface) and color scheme (sequence-rainbow or by-chain) vary across proteins so the training set covers all the common visualization conventions.

Q: What do the diagnostic plots show?
A: Plot images: a contact map (which residues are close in 3D, as an N×N binary image), a Ramachandran scatter (backbone torsion angles, revealing secondary-structure composition at a glance), and — for AlphaFold structures — a PAE heatmap (pairwise prediction confidence).

Q: How mobile is each atom in the crystal?
A: B-factor (Debye–Waller factor) reflects atomic displacement in the crystal lattice. It is an experimental observable (units Å²), not a prediction; low values mean the atom is pinned down, high values mean it moves or is heterogeneous across the crystal.

Q: Where is each backbone atom in 3D?
A: The mmCIF table is the protein's shape written out atom by atom. For each backbone N, Cα, C, and carbonyl O, it records an (x, y, z) coordinate triple in Å plus the residue type, chain letter, and residue number.